Protein AF-A0A553JX66-F1 (afdb_monomer)

Structure (mmCIF, N/CA/C/O backbone):
data_AF-A0A553JX66-F1
#
_entry.id   AF-A0A553JX66-F1
#
loop_
_atom_site.group_PDB
_atom_site.id
_atom_site.type_symbol
_atom_site.label_atom_id
_atom_site.label_alt_id
_atom_site.label_comp_id
_atom_site.label_asym_id
_atom_site.label_entity_id
_atom_site.label_seq_id
_atom_site.pdbx_PDB_ins_code
_atom_site.Cartn_x
_atom_site.Cartn_y
_atom_site.Cartn_z
_atom_site.occupancy
_atom_site.B_iso_or_equiv
_atom_site.auth_seq_id
_atom_site.auth_comp_id
_atom_site.auth_asym_id
_atom_site.auth_atom_id
_atom_site.pdbx_PDB_model_num
ATOM 1 N N . MET A 1 1 ? 10.075 -3.486 18.878 1.00 51.31 1 MET A N 1
ATOM 2 C CA . MET A 1 1 ? 9.699 -2.122 18.438 1.00 51.31 1 MET A CA 1
ATOM 3 C C . MET A 1 1 ? 8.233 -1.883 18.805 1.00 51.31 1 MET A C 1
ATOM 5 O O . MET A 1 1 ? 7.382 -2.636 18.352 1.00 51.31 1 MET A O 1
ATOM 9 N N . ASN A 1 2 ? 7.940 -0.922 19.685 1.00 70.88 2 ASN A N 1
ATOM 10 C CA . ASN A 1 2 ? 6.588 -0.439 20.041 1.00 70.88 2 ASN A CA 1
ATOM 11 C C . ASN A 1 2 ? 5.517 -1.493 20.426 1.00 70.88 2 ASN A C 1
ATOM 13 O O . ASN A 1 2 ? 4.332 -1.232 20.244 1.00 70.88 2 ASN A O 1
ATOM 17 N N . GLY A 1 3 ? 5.898 -2.681 20.914 1.00 83.06 3 GLY A N 1
ATOM 18 C CA . GLY A 1 3 ? 4.946 -3.721 21.347 1.00 83.06 3 GLY A CA 1
ATOM 19 C C . GLY A 1 3 ? 4.071 -4.331 20.241 1.00 83.06 3 GLY A C 1
ATOM 20 O O . GLY A 1 3 ? 3.066 -4.965 20.544 1.00 83.06 3 GLY A O 1
ATOM 21 N N . ARG A 1 4 ? 4.417 -4.138 18.963 1.00 90.44 4 ARG A N 1
ATOM 22 C CA . ARG A 1 4 ? 3.679 -4.702 17.821 1.00 90.44 4 ARG A CA 1
ATOM 23 C C . ARG A 1 4 ? 4.385 -5.945 17.296 1.00 90.44 4 ARG A C 1
ATOM 25 O O . ARG A 1 4 ? 5.602 -5.914 17.109 1.00 90.44 4 ARG A O 1
ATOM 32 N N . PHE A 1 5 ? 3.620 -7.000 17.025 1.00 95.06 5 PHE A N 1
ATOM 33 C CA . PHE A 1 5 ? 4.141 -8.193 16.364 1.00 95.06 5 PHE A CA 1
ATOM 34 C C . PHE A 1 5 ? 4.081 -8.024 14.850 1.00 95.06 5 PHE A C 1
ATOM 36 O O . PHE A 1 5 ? 3.091 -7.534 14.301 1.00 95.06 5 PHE A O 1
ATOM 43 N N . TRP A 1 6 ? 5.157 -8.443 14.196 1.00 96.19 6 TRP A N 1
ATOM 44 C CA . TRP A 1 6 ? 5.359 -8.352 12.758 1.00 96.19 6 TRP A CA 1
ATOM 45 C C . TRP A 1 6 ? 5.826 -9.704 12.243 1.00 96.19 6 TRP A C 1
ATOM 47 O O . TRP A 1 6 ? 6.625 -10.370 12.901 1.00 96.19 6 TRP A O 1
ATOM 57 N N . TYR A 1 7 ? 5.343 -10.090 11.071 1.00 96.25 7 TYR A N 1
ATOM 58 C CA . TYR A 1 7 ? 5.730 -11.327 10.412 1.00 96.25 7 TYR A CA 1
ATOM 59 C C . TYR A 1 7 ? 5.932 -11.060 8.926 1.00 96.25 7 TYR A C 1
ATOM 61 O O . TYR A 1 7 ? 5.000 -10.638 8.247 1.00 96.25 7 TYR A O 1
ATOM 69 N N . THR A 1 8 ? 7.143 -11.290 8.423 1.00 97.25 8 THR A N 1
ATOM 70 C CA . THR A 1 8 ? 7.474 -11.118 7.005 1.00 97.25 8 THR A CA 1
ATOM 71 C C . THR A 1 8 ? 7.917 -12.451 6.429 1.00 97.25 8 THR A C 1
ATOM 73 O O . THR A 1 8 ? 8.810 -13.088 6.982 1.00 97.25 8 THR A O 1
ATOM 76 N N . ALA A 1 9 ? 7.321 -12.838 5.306 1.00 97.25 9 ALA A N 1
ATOM 77 C CA . ALA A 1 9 ? 7.722 -14.003 4.528 1.00 97.25 9 ALA A CA 1
ATOM 78 C C . ALA A 1 9 ? 7.951 -13.590 3.073 1.00 97.25 9 ALA A C 1
ATOM 80 O O . ALA A 1 9 ? 7.240 -12.723 2.559 1.00 97.25 9 ALA A O 1
ATOM 81 N N . CYS A 1 10 ? 8.946 -14.200 2.433 1.00 97.50 10 CYS A N 1
ATOM 82 C CA . CYS A 1 10 ? 9.309 -13.940 1.047 1.00 97.50 10 CYS A CA 1
ATOM 83 C C . CYS A 1 10 ? 9.261 -15.232 0.234 1.00 97.50 10 CYS A C 1
ATOM 85 O O . CYS A 1 10 ? 9.654 -16.288 0.724 1.00 97.50 10 CYS A O 1
ATOM 87 N N . GLU A 1 11 ? 8.823 -15.129 -1.012 1.00 96.50 11 GLU A N 1
ATOM 88 C CA . GLU A 1 11 ? 8.694 -16.242 -1.948 1.00 96.50 11 GLU A CA 1
ATOM 89 C C . GLU A 1 11 ? 9.170 -15.819 -3.348 1.00 96.50 11 GLU A C 1
ATOM 91 O O . GLU A 1 11 ? 9.013 -14.647 -3.720 1.00 96.50 11 GLU A O 1
ATOM 96 N N . PRO A 1 12 ? 9.757 -16.731 -4.144 1.00 95.38 12 PRO A N 1
ATOM 97 C CA . PRO A 1 12 ? 10.002 -16.468 -5.557 1.00 95.38 12 PRO A CA 1
ATOM 98 C C . PRO A 1 12 ? 8.702 -16.072 -6.268 1.00 95.38 12 PRO A C 1
ATOM 100 O O . PRO A 1 12 ? 7.659 -16.695 -6.072 1.00 95.38 12 PRO A O 1
ATOM 103 N N . TYR A 1 13 ? 8.752 -15.034 -7.099 1.00 90.25 13 TYR A N 1
ATOM 104 C CA . TYR A 1 13 ? 7.594 -14.527 -7.827 1.00 90.25 13 TYR A CA 1
ATOM 105 C C . TYR A 1 13 ? 8.000 -14.008 -9.207 1.00 90.25 13 TYR A C 1
ATOM 107 O O . TYR A 1 13 ? 8.492 -12.887 -9.352 1.00 90.25 13 TYR A O 1
ATOM 115 N N . SER A 1 14 ? 7.735 -14.806 -10.245 1.00 87.75 14 SER A N 1
ATOM 116 C CA . SER A 1 14 ? 8.107 -14.473 -11.626 1.00 87.75 14 SER A CA 1
ATOM 117 C C . SER A 1 14 ? 9.610 -14.143 -11.726 1.00 87.75 14 SER A C 1
ATOM 119 O O . SER A 1 14 ? 10.438 -14.955 -11.325 1.00 87.75 14 SER A O 1
ATOM 121 N N . GLN A 1 15 ? 9.970 -12.961 -12.229 1.00 87.75 15 GLN A N 1
ATOM 122 C CA . GLN A 1 15 ? 11.349 -12.475 -12.374 1.00 87.75 15 GLN A CA 1
ATOM 123 C C . GLN A 1 15 ? 11.884 -11.748 -11.116 1.00 87.75 15 GLN A C 1
ATOM 125 O O . GLN A 1 15 ? 12.877 -11.028 -11.194 1.00 87.75 15 GLN A O 1
ATOM 130 N N . THR A 1 16 ? 11.223 -11.868 -9.960 1.00 90.38 16 THR A N 1
ATOM 131 C CA . THR A 1 16 ? 11.619 -11.220 -8.696 1.00 90.38 16 THR A CA 1
ATOM 132 C C . THR A 1 16 ? 11.292 -12.107 -7.483 1.00 90.38 16 THR A C 1
ATOM 134 O O . THR A 1 16 ? 10.831 -13.238 -7.618 1.00 90.38 16 THR A O 1
ATOM 137 N N . THR A 1 17 ? 11.515 -11.588 -6.279 1.00 94.38 17 THR A N 1
ATOM 138 C CA . THR A 1 17 ? 11.061 -12.162 -5.011 1.00 94.38 17 THR A CA 1
ATOM 139 C C . THR A 1 17 ? 9.994 -11.251 -4.425 1.00 94.38 17 THR A C 1
ATOM 141 O O . THR A 1 17 ? 10.196 -10.040 -4.310 1.00 94.38 17 THR A O 1
ATOM 144 N N . ARG A 1 18 ? 8.861 -11.822 -4.021 1.00 94.69 18 ARG A N 1
ATOM 145 C CA . ARG A 1 18 ? 7.760 -11.105 -3.378 1.00 94.69 18 ARG A CA 1
ATOM 146 C C . ARG A 1 18 ? 7.788 -11.362 -1.881 1.00 94.69 18 ARG A C 1
ATOM 148 O O . ARG A 1 18 ? 7.766 -12.507 -1.453 1.00 94.69 18 ARG A O 1
ATOM 155 N N . CYS A 1 19 ? 7.789 -10.301 -1.088 1.00 96.69 19 CYS A N 1
ATOM 156 C CA . CYS A 1 19 ? 7.702 -10.359 0.362 1.00 96.69 19 CYS A CA 1
ATOM 157 C C . CYS A 1 19 ? 6.3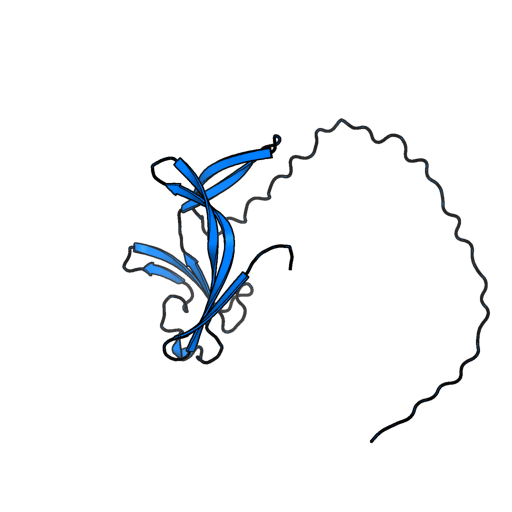70 -9.776 0.834 1.00 96.69 19 CYS A C 1
ATOM 159 O O . CYS A 1 19 ? 6.006 -8.663 0.451 1.00 96.69 19 CYS A O 1
ATOM 161 N N . THR A 1 20 ? 5.669 -10.498 1.703 1.00 97.12 20 THR A N 1
ATOM 162 C CA . THR A 1 20 ? 4.474 -10.003 2.393 1.00 97.12 20 THR A CA 1
ATOM 163 C C . THR A 1 20 ? 4.792 -9.809 3.863 1.00 97.12 20 THR A C 1
ATOM 165 O O . THR A 1 20 ? 5.293 -10.719 4.522 1.00 97.12 20 THR A O 1
ATOM 168 N N . THR A 1 21 ? 4.465 -8.631 4.384 1.00 97.44 21 THR A N 1
ATOM 169 C CA . THR A 1 21 ? 4.536 -8.320 5.809 1.00 97.44 21 THR A CA 1
ATOM 170 C C . THR A 1 21 ? 3.131 -8.256 6.385 1.00 97.44 21 THR A C 1
ATOM 172 O O . THR A 1 21 ? 2.278 -7.491 5.925 1.00 97.44 21 THR A O 1
ATOM 175 N N . GLN A 1 22 ? 2.918 -9.029 7.438 1.00 97.56 22 GLN A N 1
ATOM 176 C CA . GLN A 1 22 ? 1.738 -9.008 8.277 1.00 97.56 22 GLN A CA 1
ATOM 177 C C . GLN A 1 22 ? 2.057 -8.322 9.605 1.00 97.56 22 GLN A C 1
ATOM 179 O O . GLN A 1 22 ? 3.180 -8.380 10.113 1.00 97.56 22 GLN A O 1
ATOM 184 N N . ILE A 1 23 ? 1.046 -7.681 10.171 1.00 97.12 23 ILE A N 1
ATOM 185 C CA . ILE A 1 23 ? 1.078 -7.071 11.495 1.00 97.12 23 ILE A CA 1
ATOM 186 C C . ILE A 1 23 ? -0.004 -7.714 12.357 1.00 97.12 23 ILE A C 1
ATOM 188 O O . ILE A 1 23 ? -1.116 -7.947 11.885 1.00 97.12 23 ILE A O 1
ATOM 192 N N . TRP A 1 24 ? 0.298 -8.001 13.618 1.00 96.31 24 TRP A N 1
ATOM 193 C CA . TRP A 1 24 ? -0.731 -8.394 14.573 1.00 96.31 24 TRP A CA 1
ATOM 194 C C . TRP A 1 24 ? -1.502 -7.154 15.021 1.00 96.31 24 TRP A C 1
ATOM 196 O O . TRP A 1 24 ? -0.941 -6.271 15.678 1.00 96.31 24 TRP A O 1
ATOM 206 N N . ALA A 1 25 ? -2.772 -7.061 14.639 1.00 95.06 25 ALA A N 1
ATOM 207 C CA . ALA A 1 25 ? -3.596 -5.884 14.881 1.00 95.06 25 ALA A CA 1
ATOM 208 C C . ALA A 1 25 ? -5.081 -6.237 15.026 1.00 95.06 25 ALA A C 1
ATOM 210 O O . ALA A 1 25 ? -5.541 -7.275 14.552 1.00 95.06 25 ALA A O 1
ATOM 211 N N . THR A 1 26 ? -5.834 -5.330 15.651 1.00 94.44 26 THR A N 1
ATOM 212 C CA . THR A 1 26 ? -7.299 -5.339 15.617 1.00 94.44 26 THR A CA 1
ATOM 213 C C . THR A 1 26 ? -7.782 -4.511 14.430 1.00 94.44 26 THR A C 1
ATOM 215 O O . THR A 1 26 ? -7.433 -3.336 14.313 1.00 94.44 26 THR A O 1
ATOM 218 N N . GLN A 1 27 ? -8.600 -5.105 13.563 1.00 94.75 27 GLN A N 1
ATOM 219 C CA . GLN A 1 27 ? -9.277 -4.420 12.462 1.00 94.75 27 GLN A CA 1
ATOM 220 C C . GLN A 1 27 ? -10.787 -4.499 12.664 1.00 94.75 27 GLN A C 1
ATOM 222 O O . GLN A 1 27 ? -11.305 -5.535 13.078 1.00 94.75 27 GLN A O 1
ATOM 227 N N . VAL A 1 28 ? -11.487 -3.402 12.378 1.00 96.00 28 VAL A N 1
ATOM 228 C CA . VAL A 1 28 ? -12.951 -3.364 12.405 1.00 96.00 28 VAL A CA 1
ATOM 229 C C . VAL A 1 28 ? -13.472 -3.501 10.984 1.00 96.00 28 VAL A C 1
ATOM 231 O O . VAL A 1 28 ? -13.079 -2.744 10.097 1.00 96.00 28 VAL A O 1
ATOM 234 N N . GLU A 1 29 ? -14.364 -4.460 10.787 1.00 93.44 29 GLU A N 1
ATOM 235 C CA . GLU A 1 29 ? -14.990 -4.784 9.508 1.00 93.44 29 GLU A CA 1
ATOM 236 C C . GLU A 1 29 ? -16.510 -4.622 9.628 1.00 93.44 29 GLU A C 1
ATOM 238 O O . GLU A 1 29 ? -17.073 -4.765 10.714 1.00 93.44 29 GLU A O 1
ATOM 243 N N . PHE A 1 30 ? -17.186 -4.294 8.525 1.00 93.94 30 PHE A N 1
ATOM 244 C CA . PHE A 1 30 ? -18.647 -4.221 8.488 1.00 93.94 30 PHE A CA 1
ATOM 245 C C . PHE A 1 30 ? -19.204 -5.507 7.873 1.00 93.94 30 PHE A C 1
ATOM 247 O O . PHE A 1 30 ? -19.147 -5.692 6.659 1.00 93.94 30 PHE A O 1
ATOM 254 N N . VAL A 1 31 ? -19.716 -6.405 8.714 1.00 93.00 31 VAL A N 1
ATOM 255 C CA . VAL A 1 31 ? -20.172 -7.748 8.329 1.00 93.00 31 VAL A CA 1
ATOM 256 C C . VAL A 1 31 ? -21.588 -7.962 8.852 1.00 93.00 31 VAL A C 1
ATOM 258 O O . VAL A 1 31 ? -21.872 -7.720 10.024 1.00 93.00 31 VAL A O 1
ATOM 261 N N . GLY A 1 32 ? -22.505 -8.396 7.980 1.00 92.06 32 GLY A N 1
ATOM 262 C CA . GLY A 1 32 ? -23.886 -8.707 8.371 1.00 92.06 32 GLY A CA 1
ATOM 263 C C . GLY A 1 32 ? -24.638 -7.531 9.008 1.00 92.06 32 GLY A C 1
ATOM 264 O O . GLY A 1 32 ? -25.395 -7.732 9.955 1.00 92.06 32 GLY A O 1
ATOM 265 N N . GLY A 1 33 ? -24.385 -6.302 8.542 1.00 94.25 33 GLY A N 1
ATOM 266 C CA . GLY A 1 33 ? -25.024 -5.086 9.059 1.00 94.25 33 GLY A CA 1
ATOM 267 C C . GLY A 1 33 ? -24.427 -4.539 10.361 1.00 94.25 33 GLY A C 1
ATOM 268 O O . GLY A 1 33 ? -25.002 -3.627 10.952 1.00 94.25 33 GLY A O 1
ATOM 269 N N . ARG A 1 34 ? -23.296 -5.080 10.832 1.00 95.38 34 ARG A N 1
ATOM 270 C CA . ARG A 1 34 ? -22.677 -4.725 12.120 1.00 95.38 34 ARG A CA 1
ATOM 271 C C . ARG A 1 34 ? -21.191 -4.440 11.958 1.00 95.38 34 ARG A C 1
ATOM 273 O O . ARG A 1 34 ? -20.539 -5.025 11.100 1.00 95.38 34 ARG A O 1
ATOM 280 N N . PHE A 1 35 ? -20.648 -3.593 12.828 1.00 96.38 35 PHE A N 1
ATOM 281 C CA . PHE A 1 35 ? -19.203 -3.416 12.956 1.00 96.38 35 PHE A CA 1
ATOM 282 C C . PHE A 1 35 ? -18.638 -4.469 13.907 1.00 96.38 35 PHE A C 1
ATOM 284 O O . PHE A 1 35 ? -19.074 -4.563 15.053 1.00 96.38 35 PHE A O 1
ATOM 291 N N . VAL A 1 36 ? -17.677 -5.256 13.433 1.00 96.06 36 VAL A N 1
ATOM 292 C CA . VAL A 1 36 ? -17.060 -6.354 14.180 1.00 96.06 36 VAL A CA 1
ATOM 293 C C . VAL A 1 36 ? -15.554 -6.139 14.219 1.00 96.06 36 VAL A C 1
ATOM 295 O O . VAL A 1 36 ? -14.910 -6.017 13.178 1.00 96.06 36 VAL A O 1
ATOM 298 N N . GLY A 1 37 ? -14.992 -6.075 15.425 1.00 95.62 37 GLY A N 1
ATOM 299 C CA . GLY A 1 37 ? -13.547 -6.060 15.631 1.00 95.62 37 GLY A CA 1
ATOM 300 C C . GLY A 1 37 ? -12.982 -7.478 15.604 1.00 95.62 37 GLY A C 1
ATOM 301 O O . GLY A 1 37 ? -13.479 -8.349 16.311 1.00 95.62 37 GLY A O 1
ATOM 302 N N . SER A 1 38 ? -11.930 -7.707 14.823 1.00 95.44 38 SER A N 1
ATOM 303 C CA . SER A 1 38 ? -11.175 -8.962 14.816 1.00 95.44 38 SER A CA 1
ATOM 304 C C . SER A 1 38 ? -9.691 -8.692 15.047 1.00 95.44 38 SER A C 1
ATOM 306 O O . SER A 1 38 ? -9.110 -7.809 14.416 1.00 95.44 38 SER A O 1
ATOM 308 N N . THR A 1 39 ? -9.077 -9.450 15.957 1.00 96.62 39 THR A N 1
ATOM 309 C CA . THR A 1 39 ? -7.640 -9.368 16.251 1.00 96.62 39 THR A CA 1
ATOM 310 C C . THR A 1 39 ? -6.924 -10.561 15.642 1.00 96.62 39 THR A C 1
ATOM 312 O O . THR A 1 39 ? -7.333 -11.699 15.850 1.00 96.62 39 THR A O 1
ATOM 315 N N . GLY A 1 40 ? -5.845 -10.303 14.911 1.00 96.44 40 GLY A N 1
ATOM 316 C CA . GLY A 1 40 ? -5.010 -11.348 14.331 1.00 96.44 40 GLY A CA 1
ATOM 317 C C . GLY A 1 40 ? -3.947 -10.777 13.404 1.00 96.44 40 GLY A C 1
ATOM 318 O O . GLY A 1 40 ? -3.720 -9.565 13.372 1.00 96.44 40 GLY A O 1
ATOM 319 N N . TRP A 1 41 ? -3.306 -11.650 12.628 1.00 97.25 41 TRP A N 1
ATOM 320 C CA . TRP A 1 41 ? -2.406 -11.227 11.560 1.00 97.25 41 TRP A CA 1
ATOM 321 C C . TRP A 1 41 ? -3.200 -10.571 10.429 1.00 97.25 41 TRP A C 1
ATOM 323 O O . TRP A 1 41 ? -4.099 -11.174 9.846 1.00 97.25 41 TRP A O 1
ATOM 333 N N . LYS A 1 42 ? -2.877 -9.311 10.139 1.00 96.81 42 LYS A N 1
ATOM 334 C CA . LYS A 1 42 ? -3.472 -8.518 9.065 1.00 96.81 42 LYS A CA 1
ATOM 335 C C . LYS A 1 42 ? -2.388 -8.105 8.081 1.00 96.81 42 LYS A C 1
ATOM 337 O O . LYS A 1 42 ? -1.253 -7.825 8.472 1.00 96.81 42 LYS A O 1
ATOM 342 N N . PHE A 1 43 ? -2.742 -8.056 6.801 1.00 95.56 43 PHE A N 1
ATOM 343 C CA . PHE A 1 43 ? -1.849 -7.558 5.763 1.00 95.56 43 PHE A CA 1
ATOM 344 C C . PHE A 1 43 ? -1.437 -6.116 6.070 1.00 95.56 43 PHE A C 1
ATOM 346 O O . PHE A 1 43 ? -2.290 -5.261 6.302 1.00 95.56 43 PHE A O 1
ATOM 353 N N . ASN A 1 44 ? -0.133 -5.847 6.055 1.00 94.38 44 ASN A N 1
ATOM 354 C CA . ASN A 1 44 ? 0.392 -4.494 6.187 1.00 94.38 44 ASN A CA 1
ATOM 355 C C . ASN A 1 44 ? 1.011 -4.005 4.880 1.00 94.38 44 ASN A C 1
ATOM 357 O O . ASN A 1 44 ? 0.740 -2.886 4.457 1.00 94.38 44 ASN A O 1
ATOM 361 N N . ASN A 1 45 ? 1.876 -4.813 4.266 1.00 93.19 45 ASN A N 1
ATOM 362 C CA . ASN A 1 45 ? 2.605 -4.389 3.080 1.00 93.19 45 ASN A CA 1
ATOM 363 C C . ASN A 1 45 ? 3.025 -5.570 2.195 1.00 93.19 45 ASN A C 1
ATOM 365 O O . ASN A 1 45 ? 3.276 -6.667 2.694 1.00 93.19 45 ASN A O 1
ATOM 369 N N . LEU A 1 46 ? 3.156 -5.303 0.895 1.00 92.44 46 LEU A N 1
ATOM 370 C CA . LEU A 1 46 ? 3.714 -6.196 -0.117 1.00 92.44 46 LEU A CA 1
ATOM 371 C C . LEU A 1 46 ? 4.872 -5.466 -0.795 1.00 92.44 46 LEU A C 1
ATOM 373 O O . LEU A 1 46 ? 4.687 -4.369 -1.318 1.00 92.44 46 LEU A O 1
ATOM 377 N N . THR A 1 47 ? 6.052 -6.077 -0.802 1.00 91.06 47 THR A N 1
ATOM 378 C CA . THR A 1 47 ? 7.258 -5.520 -1.425 1.00 91.06 47 THR A CA 1
ATOM 379 C C . THR A 1 47 ? 7.846 -6.526 -2.401 1.00 91.06 47 THR A C 1
ATOM 381 O O . THR A 1 47 ? 7.981 -7.701 -2.073 1.00 91.06 47 THR A O 1
ATOM 384 N N . TYR A 1 48 ? 8.250 -6.057 -3.577 1.00 88.56 48 TYR A N 1
ATOM 385 C CA . TYR A 1 48 ? 9.092 -6.823 -4.492 1.00 88.56 48 TYR A CA 1
ATOM 386 C C . TYR A 1 48 ? 10.557 -6.470 -4.234 1.00 88.56 48 TYR A C 1
ATOM 388 O O . TYR A 1 48 ? 10.890 -5.289 -4.115 1.00 88.56 48 TYR A O 1
ATOM 396 N N . LEU A 1 49 ? 11.426 -7.473 -4.114 1.00 88.38 49 LEU A N 1
ATOM 397 C CA . LEU A 1 49 ? 12.857 -7.226 -3.963 1.00 88.38 49 LEU A CA 1
ATOM 398 C C . LEU A 1 49 ? 13.461 -6.681 -5.268 1.00 88.38 49 LEU A C 1
ATOM 400 O O . LEU A 1 49 ? 12.945 -6.957 -6.359 1.00 88.38 49 LEU A O 1
ATOM 404 N N . PRO A 1 50 ? 14.565 -5.917 -5.179 1.00 83.62 50 PRO A N 1
ATOM 405 C CA . PRO A 1 50 ? 15.294 -5.468 -6.357 1.00 83.62 50 PRO A CA 1
ATOM 406 C C . PRO A 1 50 ? 15.668 -6.650 -7.260 1.00 83.62 50 PRO A C 1
ATOM 408 O O . PRO A 1 50 ? 16.092 -7.697 -6.780 1.00 83.62 50 PRO A O 1
ATOM 411 N N . GLY A 1 51 ? 15.494 -6.479 -8.569 1.00 83.00 51 GLY A N 1
ATOM 412 C CA . GLY A 1 51 ? 15.736 -7.540 -9.554 1.00 83.00 51 GLY A CA 1
ATOM 413 C C . GLY A 1 51 ? 15.077 -7.291 -10.910 1.00 83.00 51 GLY A C 1
ATOM 414 O O . GLY A 1 51 ? 15.465 -7.899 -11.900 1.00 83.00 51 GLY A O 1
ATOM 415 N N . MET A 1 52 ? 14.126 -6.354 -10.976 1.00 86.31 52 MET A N 1
ATOM 416 C CA . MET A 1 52 ? 13.483 -5.932 -12.221 1.00 86.31 52 MET A CA 1
ATOM 417 C C . MET A 1 52 ? 13.783 -4.464 -12.535 1.00 86.31 52 MET A C 1
ATOM 419 O O . MET A 1 52 ? 13.742 -3.597 -11.662 1.00 86.31 52 MET A O 1
ATOM 423 N N . THR A 1 53 ? 14.036 -4.185 -13.807 1.00 89.44 53 THR A N 1
ATOM 424 C CA . THR A 1 53 ? 14.192 -2.847 -14.383 1.00 89.44 53 THR A CA 1
ATOM 425 C C . THR A 1 53 ? 12.836 -2.191 -14.633 1.00 89.44 53 THR A C 1
ATOM 427 O O . THR A 1 53 ? 11.829 -2.874 -14.811 1.00 89.44 53 THR A O 1
ATOM 430 N N . ARG A 1 54 ? 12.809 -0.853 -14.726 1.00 88.25 54 ARG A N 1
ATOM 431 C CA . ARG A 1 54 ? 11.601 -0.075 -15.062 1.00 88.25 54 ARG A CA 1
ATOM 432 C C . ARG A 1 54 ? 10.887 -0.622 -16.296 1.00 88.25 54 ARG A C 1
ATOM 434 O O . ARG A 1 54 ? 9.674 -0.780 -16.258 1.00 88.25 54 ARG A O 1
ATOM 441 N N . ALA A 1 55 ? 11.640 -0.949 -17.346 1.00 90.31 55 ALA A N 1
ATOM 442 C CA . ALA A 1 55 ? 11.104 -1.470 -18.601 1.00 90.31 55 ALA A CA 1
ATOM 443 C C . ALA A 1 55 ? 10.364 -2.810 -18.435 1.00 90.31 55 ALA A C 1
ATOM 445 O O . ALA A 1 55 ? 9.398 -3.060 -19.149 1.00 90.31 55 ALA A O 1
ATOM 446 N N . GLN A 1 56 ? 10.774 -3.647 -17.474 1.00 88.75 56 GLN A N 1
ATOM 447 C CA . GLN A 1 56 ? 10.141 -4.945 -17.220 1.00 88.75 56 GLN A CA 1
ATOM 448 C C . GLN A 1 56 ? 8.769 -4.825 -16.542 1.00 88.75 56 GLN A C 1
ATOM 450 O O . GLN A 1 56 ? 7.935 -5.706 -16.728 1.00 88.75 56 GLN A O 1
ATOM 455 N N . TRP A 1 57 ? 8.507 -3.763 -15.771 1.00 87.88 57 TRP A N 1
ATOM 456 C CA . TRP A 1 57 ? 7.247 -3.614 -15.024 1.00 87.88 57 TRP A CA 1
ATOM 457 C C . TRP A 1 57 ? 6.399 -2.404 -15.432 1.00 87.88 57 TRP A C 1
ATOM 459 O O . TRP A 1 57 ? 5.227 -2.333 -15.061 1.00 87.88 57 TRP A O 1
ATOM 469 N N . SER A 1 58 ? 6.933 -1.464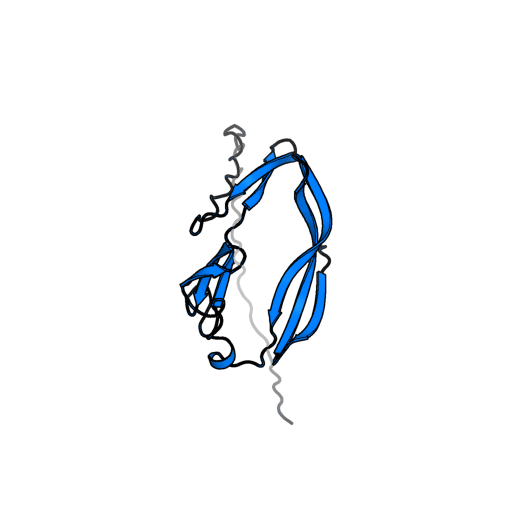 -16.217 1.00 90.31 58 SER A N 1
ATOM 470 C CA . SER A 1 58 ? 6.217 -0.251 -16.630 1.00 90.31 58 SER A CA 1
ATOM 471 C C . SER A 1 58 ? 5.029 -0.509 -17.547 1.00 90.31 58 SER A C 1
ATOM 473 O O . SER A 1 58 ? 4.187 0.368 -17.670 1.00 90.31 58 SER A O 1
ATOM 475 N N . GLN A 1 59 ? 4.924 -1.683 -18.169 1.00 90.38 59 GLN A N 1
ATOM 476 C CA . GLN A 1 59 ? 3.766 -2.042 -18.998 1.00 90.38 59 GLN A CA 1
ATOM 477 C C . GLN A 1 59 ? 2.531 -2.431 -18.170 1.00 90.38 59 GLN A C 1
ATOM 479 O O . GLN A 1 59 ? 1.431 -2.521 -18.704 1.00 90.38 59 GLN A O 1
ATOM 484 N N . ASN A 1 60 ? 2.683 -2.632 -16.857 1.00 90.44 60 ASN A N 1
ATOM 485 C CA . ASN A 1 60 ? 1.560 -2.846 -15.952 1.00 90.44 60 ASN A CA 1
ATOM 486 C C . ASN A 1 60 ? 0.902 -1.493 -15.595 1.00 90.44 60 ASN A C 1
ATOM 488 O O . ASN A 1 60 ? 1.636 -0.554 -15.275 1.00 90.44 60 ASN A O 1
ATOM 492 N N . PRO A 1 61 ? -0.441 -1.381 -15.545 1.00 94.50 61 PRO A N 1
ATOM 493 C CA . PRO A 1 61 ? -1.127 -0.168 -15.084 1.00 94.50 61 PRO A CA 1
ATOM 494 C C . PRO A 1 61 ? -0.677 0.343 -13.703 1.00 94.50 61 PRO A C 1
ATOM 496 O O . PRO A 1 61 ? -0.662 1.545 -13.461 1.00 94.50 61 PRO A O 1
ATOM 499 N N . LEU A 1 62 ? -0.230 -0.542 -12.804 1.00 92.62 62 LEU A N 1
ATOM 500 C CA . LEU A 1 62 ? 0.352 -0.187 -11.500 1.00 92.62 62 LEU A CA 1
ATOM 501 C C . LEU A 1 62 ? 1.710 0.525 -11.603 1.00 92.62 62 LEU A C 1
ATOM 503 O O . LEU A 1 62 ? 2.189 1.085 -10.615 1.00 92.62 62 LEU A O 1
ATOM 507 N N . GLY A 1 63 ? 2.338 0.470 -12.776 1.00 93.19 63 GLY A N 1
ATOM 508 C CA . GLY A 1 63 ? 3.596 1.117 -13.109 1.00 93.19 63 GLY A CA 1
ATOM 509 C C . GLY A 1 63 ? 3.451 2.329 -14.031 1.00 93.19 63 GLY A C 1
ATOM 510 O O . GLY A 1 63 ? 4.469 2.844 -14.490 1.00 93.19 63 GLY A O 1
ATOM 511 N N . GLN A 1 64 ? 2.239 2.799 -14.323 1.00 94.38 64 GLN A N 1
ATOM 512 C CA . GLN A 1 64 ? 2.014 3.955 -15.194 1.00 94.38 64 GLN A CA 1
ATOM 513 C C . GLN A 1 64 ? 1.194 5.009 -14.465 1.00 94.38 64 GLN A C 1
ATOM 515 O O . GLN A 1 64 ? 0.176 4.693 -13.860 1.00 94.38 64 GLN A O 1
ATOM 520 N N . THR A 1 65 ? 1.615 6.272 -14.528 1.00 96.06 65 THR A N 1
ATOM 521 C CA . THR A 1 65 ? 0.809 7.367 -13.977 1.00 96.06 65 THR A CA 1
ATOM 522 C C . THR A 1 65 ? -0.540 7.413 -14.689 1.00 96.06 65 THR A C 1
ATOM 524 O O . THR A 1 65 ? -0.590 7.515 -15.912 1.00 96.06 65 THR A O 1
ATOM 527 N N . GLY A 1 66 ? -1.637 7.371 -13.935 1.00 95.06 66 GLY A N 1
ATOM 528 C CA . GLY A 1 66 ? -2.971 7.365 -14.522 1.00 95.06 66 GLY A CA 1
ATOM 529 C C . GLY A 1 66 ? -4.071 6.955 -13.555 1.00 95.06 66 GLY A C 1
ATOM 530 O O . GLY A 1 66 ? -3.849 6.711 -12.371 1.00 95.06 66 GLY A O 1
ATOM 531 N N . THR A 1 67 ? -5.292 6.904 -14.071 1.00 95.94 67 THR A N 1
ATOM 532 C CA . THR A 1 67 ? -6.468 6.346 -13.395 1.00 95.94 67 THR A CA 1
ATOM 533 C C . THR A 1 67 ? -7.070 5.302 -14.319 1.00 95.94 67 THR A C 1
ATOM 535 O O . THR A 1 67 ? -7.164 5.541 -15.520 1.00 95.94 67 THR A O 1
ATOM 538 N N . TRP A 1 68 ? -7.450 4.151 -13.777 1.00 94.44 68 TRP A N 1
ATOM 5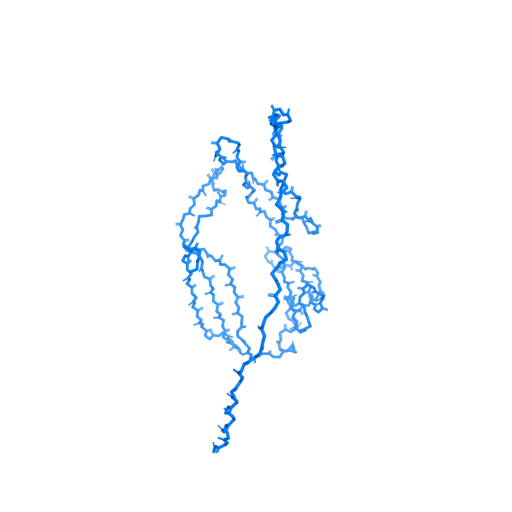39 C CA . TRP A 1 68 ? -7.941 3.023 -14.567 1.00 94.44 68 TRP A CA 1
ATOM 540 C C . TRP A 1 68 ? -8.963 2.196 -13.779 1.00 94.44 68 TRP A C 1
ATOM 542 O O . TRP A 1 68 ? -9.090 2.338 -12.558 1.00 94.44 68 TRP A O 1
ATOM 552 N N . LEU A 1 69 ? -9.730 1.375 -14.493 1.00 95.31 69 LEU A N 1
ATOM 553 C CA . LEU A 1 69 ? -10.636 0.380 -13.923 1.00 95.31 69 LEU A CA 1
ATOM 554 C C . LEU A 1 69 ? -10.025 -1.000 -14.142 1.00 95.31 69 LEU A C 1
ATOM 556 O O . LEU A 1 69 ? -9.606 -1.295 -15.258 1.00 95.31 69 LEU A O 1
ATOM 560 N N . SER A 1 70 ? -9.956 -1.814 -13.092 1.00 92.81 70 SER A N 1
ATOM 561 C CA . SER A 1 70 ? -9.613 -3.225 -13.251 1.00 92.81 70 SER A CA 1
ATOM 562 C C . SER A 1 70 ? -10.771 -4.008 -13.854 1.00 92.81 70 SER A C 1
ATOM 564 O O . SER A 1 70 ? -11.913 -3.543 -13.838 1.00 92.81 70 SER A O 1
ATOM 566 N N . ASP A 1 71 ? -10.476 -5.203 -14.360 1.00 94.06 71 ASP A N 1
ATOM 567 C CA . ASP A 1 71 ? -11.474 -6.089 -14.965 1.00 94.06 71 ASP A CA 1
ATOM 568 C C . ASP A 1 71 ? -12.577 -6.465 -13.962 1.00 94.06 71 ASP A C 1
ATOM 570 O O . ASP A 1 71 ? -13.744 -6.587 -14.326 1.00 94.06 71 ASP A O 1
ATOM 574 N N . GLU A 1 72 ? -12.249 -6.543 -12.667 1.00 93.56 72 GLU A N 1
ATOM 575 C CA . GLU A 1 72 ? -13.222 -6.705 -11.581 1.00 93.56 72 GLU A CA 1
ATOM 576 C C . GLU A 1 72 ? -13.945 -5.400 -11.168 1.00 93.56 72 GLU A C 1
ATOM 578 O O . GLU A 1 72 ? -14.598 -5.337 -10.125 1.00 93.56 72 GLU A O 1
ATOM 583 N N . GLY A 1 73 ? -13.827 -4.337 -11.967 1.00 91.75 73 GLY A N 1
ATOM 584 C CA . GLY A 1 73 ? -14.563 -3.080 -11.827 1.00 91.75 73 GLY A CA 1
ATOM 585 C C . GLY A 1 73 ? -14.041 -2.133 -10.745 1.00 91.75 73 GLY A C 1
ATOM 586 O O . GLY A 1 73 ? -14.712 -1.152 -10.409 1.00 91.75 73 GLY A O 1
ATOM 587 N N . ARG A 1 74 ? -12.859 -2.382 -10.167 1.00 92.44 74 ARG A N 1
ATOM 588 C CA . ARG A 1 74 ? -12.315 -1.500 -9.127 1.00 92.44 74 ARG A CA 1
ATOM 589 C C . ARG A 1 74 ? -11.596 -0.324 -9.761 1.00 92.44 74 ARG A C 1
ATOM 591 O O . ARG A 1 74 ? -10.819 -0.480 -10.696 1.00 92.44 74 ARG A O 1
ATOM 598 N N . ARG A 1 75 ? -11.814 0.871 -9.215 1.00 94.81 75 ARG A N 1
ATOM 599 C CA . ARG A 1 75 ? -11.110 2.076 -9.657 1.00 94.81 75 ARG A CA 1
ATOM 600 C C . ARG A 1 75 ? -9.755 2.180 -8.969 1.00 94.81 75 ARG A C 1
ATOM 602 O O . ARG A 1 75 ? -9.660 2.009 -7.751 1.00 94.81 75 ARG A O 1
ATOM 609 N N . TRP A 1 76 ? -8.744 2.534 -9.748 1.00 94.88 76 TRP A N 1
ATOM 610 C CA . TRP A 1 76 ? -7.357 2.691 -9.332 1.00 94.88 76 TRP A CA 1
ATOM 611 C C . TRP A 1 76 ? -6.804 4.043 -9.764 1.00 94.88 76 TRP A C 1
ATOM 613 O O . TRP A 1 76 ? -7.229 4.605 -10.770 1.00 94.88 76 TRP A O 1
ATOM 623 N N . ARG A 1 77 ? -5.822 4.547 -9.020 1.00 95.06 77 ARG A N 1
ATOM 624 C CA . ARG A 1 77 ? -4.983 5.682 -9.407 1.00 95.06 77 ARG A CA 1
ATOM 625 C C . ARG A 1 77 ? -3.532 5.336 -9.135 1.00 95.06 77 ARG A C 1
ATOM 627 O O . ARG A 1 77 ? -3.221 4.895 -8.038 1.00 95.06 77 ARG A O 1
ATOM 634 N N . THR A 1 78 ? -2.651 5.621 -10.073 1.00 95.62 78 THR A N 1
ATOM 635 C CA . THR A 1 78 ? -1.213 5.426 -9.930 1.00 95.62 78 THR A CA 1
ATOM 636 C C . THR A 1 78 ? -0.507 6.750 -10.176 1.00 95.62 78 THR A C 1
ATOM 638 O O . THR A 1 78 ? -0.866 7.503 -11.081 1.00 95.62 78 THR A O 1
ATOM 641 N N . GLU A 1 79 ? 0.478 7.060 -9.341 1.00 95.81 79 GLU A N 1
ATOM 642 C CA . GLU A 1 79 ? 1.385 8.192 -9.518 1.00 95.81 79 GLU A CA 1
ATOM 643 C C . GLU A 1 79 ? 2.822 7.664 -9.534 1.00 95.81 79 GLU A C 1
ATOM 645 O O . GLU A 1 79 ? 3.177 6.827 -8.706 1.00 95.81 79 GLU A O 1
ATOM 650 N N . CYS A 1 80 ? 3.631 8.114 -10.488 1.00 95.56 80 CYS A N 1
ATOM 651 C CA . CYS A 1 80 ? 5.025 7.709 -10.647 1.00 95.56 80 CYS A CA 1
ATOM 652 C C . CYS A 1 80 ? 5.927 8.933 -10.751 1.00 95.56 80 CYS A C 1
ATOM 654 O O . CYS A 1 80 ? 5.490 9.977 -11.233 1.00 95.56 80 CYS A O 1
ATOM 656 N N . ASP A 1 81 ? 7.185 8.784 -10.340 1.00 94.94 81 ASP A N 1
ATOM 657 C CA . ASP A 1 81 ? 8.246 9.770 -10.589 1.00 94.94 81 ASP A CA 1
ATOM 658 C C . ASP A 1 81 ? 7.930 11.185 -10.052 1.00 94.94 81 ASP A C 1
ATOM 660 O O . ASP A 1 81 ? 8.409 12.198 -10.558 1.00 94.94 81 ASP A O 1
ATOM 664 N N . THR A 1 82 ? 7.118 11.259 -8.992 1.00 94.81 82 THR A N 1
ATOM 665 C CA . THR A 1 82 ? 6.742 12.500 -8.299 1.00 94.81 82 THR A CA 1
ATOM 666 C C . THR A 1 82 ? 7.597 12.731 -7.054 1.00 94.81 82 THR A C 1
ATOM 668 O O . THR A 1 82 ? 8.231 11.811 -6.539 1.00 94.81 82 THR A O 1
ATOM 671 N N . ALA A 1 83 ? 7.532 13.932 -6.471 1.00 94.50 83 ALA A N 1
ATOM 672 C CA . ALA A 1 83 ? 8.151 14.207 -5.170 1.00 94.50 83 ALA A CA 1
ATOM 673 C C . ALA A 1 83 ? 7.640 13.287 -4.036 1.00 94.50 83 ALA A C 1
ATOM 675 O O . ALA A 1 83 ? 8.359 13.050 -3.070 1.00 94.50 83 ALA A O 1
ATOM 676 N N . VAL A 1 84 ? 6.415 12.754 -4.145 1.00 89.69 84 VAL A N 1
ATOM 677 C CA . VAL A 1 84 ? 5.824 11.842 -3.147 1.00 89.69 84 VAL A CA 1
ATOM 678 C C . VAL A 1 84 ? 6.359 10.416 -3.293 1.00 89.69 84 VAL A C 1
ATOM 680 O O . VAL A 1 84 ? 6.465 9.693 -2.302 1.00 89.69 84 VAL A O 1
ATOM 683 N N . THR A 1 85 ? 6.683 9.999 -4.516 1.00 90.88 85 THR A N 1
ATOM 684 C CA . THR A 1 85 ? 7.090 8.621 -4.826 1.00 90.88 85 THR A CA 1
ATOM 685 C C . THR A 1 85 ? 8.594 8.449 -4.978 1.00 90.88 85 THR A C 1
ATOM 687 O O . THR A 1 85 ? 9.088 7.351 -4.747 1.00 90.88 85 THR A O 1
ATOM 690 N N . GLY A 1 86 ? 9.318 9.509 -5.338 1.00 91.56 86 GLY A N 1
ATOM 691 C CA . GLY A 1 86 ? 10.702 9.432 -5.800 1.00 91.56 86 GLY A CA 1
ATOM 692 C C . GLY A 1 86 ? 10.808 9.022 -7.274 1.00 91.56 86 GLY A C 1
ATOM 693 O O . GLY A 1 86 ? 9.821 8.607 -7.887 1.00 91.56 86 GLY A O 1
ATOM 694 N N . ASN A 1 87 ? 12.013 9.164 -7.838 1.00 91.69 87 ASN A N 1
ATOM 695 C CA . ASN A 1 87 ? 12.344 8.750 -9.206 1.00 91.69 87 ASN A CA 1
ATOM 696 C C . ASN A 1 87 ? 12.519 7.223 -9.289 1.00 91.69 87 ASN A C 1
ATOM 698 O O . ASN A 1 87 ? 13.082 6.613 -8.381 1.00 91.69 87 ASN A O 1
ATOM 702 N N . GLY A 1 88 ? 12.041 6.610 -10.371 1.00 89.12 88 GLY A N 1
ATOM 703 C CA . GLY A 1 88 ? 12.096 5.165 -10.586 1.00 89.12 88 GLY A CA 1
ATOM 704 C C . GLY A 1 88 ? 11.055 4.383 -9.781 1.00 89.12 88 GLY A C 1
ATOM 705 O O . GLY A 1 88 ? 11.171 3.164 -9.664 1.00 89.12 88 GLY A O 1
ATOM 706 N N . ALA A 1 89 ? 10.045 5.061 -9.229 1.00 89.75 89 ALA A N 1
ATOM 707 C CA . ALA A 1 89 ? 9.062 4.475 -8.325 1.00 89.75 89 ALA A CA 1
ATOM 708 C C . ALA A 1 89 ? 7.639 4.953 -8.628 1.00 89.75 89 ALA A C 1
ATOM 710 O O . ALA A 1 89 ? 7.417 6.081 -9.070 1.00 89.75 89 ALA A O 1
ATOM 711 N N . CYS A 1 90 ? 6.670 4.086 -8.330 1.00 93.00 90 CYS A N 1
ATOM 712 C CA . CYS A 1 90 ? 5.243 4.364 -8.445 1.00 93.00 90 CYS A CA 1
ATOM 713 C C . CYS A 1 90 ? 4.519 4.024 -7.140 1.00 93.00 90 CYS A C 1
ATOM 715 O O 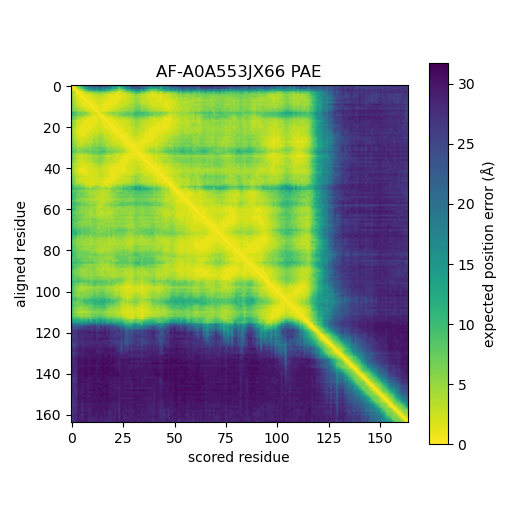. CYS A 1 90 ? 4.894 3.090 -6.429 1.00 93.00 90 CYS A O 1
ATOM 717 N N . ARG A 1 91 ? 3.436 4.746 -6.850 1.00 93.31 91 ARG A N 1
ATOM 718 C CA . ARG A 1 91 ? 2.466 4.409 -5.807 1.00 93.31 91 ARG A CA 1
ATOM 719 C C . ARG A 1 91 ? 1.079 4.298 -6.421 1.00 93.31 91 ARG A C 1
ATOM 721 O O . ARG A 1 91 ? 0.610 5.220 -7.083 1.00 93.31 91 ARG A O 1
ATOM 728 N N . SER A 1 92 ? 0.427 3.171 -6.158 1.00 92.31 92 SER A N 1
ATOM 729 C CA . SER A 1 92 ? -0.924 2.875 -6.632 1.00 92.31 92 SER A CA 1
ATOM 730 C C . SER A 1 92 ? -1.915 2.892 -5.473 1.00 92.31 92 SER A C 1
ATOM 732 O O . SER A 1 92 ? -1.633 2.395 -4.384 1.00 92.31 92 SER A O 1
ATOM 734 N N . TYR A 1 93 ? -3.080 3.471 -5.723 1.00 91.44 93 TYR A N 1
ATOM 735 C CA . TYR A 1 93 ? -4.169 3.677 -4.786 1.00 91.44 93 TYR A CA 1
ATOM 736 C C . TYR A 1 93 ? -5.415 3.006 -5.340 1.00 91.44 93 TYR A C 1
ATOM 738 O O . TYR A 1 93 ? -5.744 3.171 -6.515 1.00 91.44 93 TYR A O 1
ATOM 746 N N . ILE A 1 94 ? -6.125 2.293 -4.477 1.00 91.31 94 ILE A N 1
ATOM 747 C CA . ILE A 1 94 ? -7.422 1.714 -4.789 1.00 91.31 94 ILE A CA 1
ATOM 748 C C . ILE A 1 94 ? -8.516 2.542 -4.137 1.00 91.31 94 ILE A C 1
ATOM 750 O O . ILE A 1 94 ? -8.444 2.871 -2.957 1.00 91.31 94 ILE A O 1
ATOM 754 N N . PHE A 1 95 ? -9.562 2.836 -4.893 1.00 89.69 95 PHE A N 1
ATOM 755 C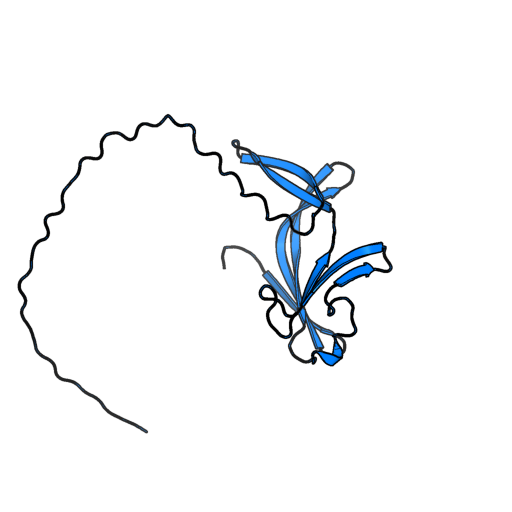 CA . PHE A 1 95 ? -10.763 3.424 -4.338 1.00 89.69 95 PHE A CA 1
ATOM 756 C C . PHE A 1 95 ? -11.578 2.349 -3.631 1.00 89.69 95 PHE A C 1
ATOM 758 O O . PHE A 1 95 ? -11.895 1.306 -4.205 1.00 89.69 95 PHE A O 1
ATOM 765 N N . GLY A 1 96 ? -11.9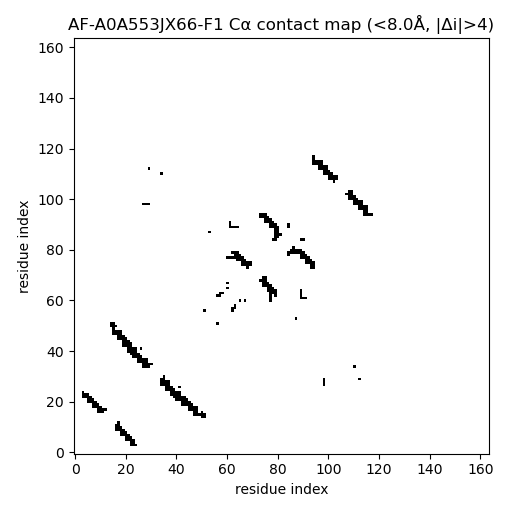39 2.618 -2.383 1.00 89.00 96 GLY A N 1
ATOM 766 C CA . GLY A 1 96 ? -12.689 1.677 -1.571 1.00 89.00 96 GLY A CA 1
ATOM 767 C C . GLY A 1 96 ? -13.561 2.362 -0.537 1.00 89.00 96 GLY A C 1
ATOM 768 O O . GLY A 1 96 ? -13.461 3.566 -0.283 1.00 89.00 96 GLY A O 1
ATOM 769 N N . SER A 1 97 ? -14.421 1.552 0.069 1.00 89.31 97 SER A N 1
ATOM 770 C CA . SER A 1 97 ? -15.074 1.918 1.318 1.00 89.31 97 SER A CA 1
ATOM 771 C C . SER A 1 97 ? -14.175 1.523 2.485 1.00 89.31 97 SER A C 1
ATOM 773 O O . SER A 1 97 ? -13.470 0.518 2.419 1.00 89.31 97 SER A O 1
ATOM 775 N N . LEU A 1 98 ? -14.199 2.309 3.552 1.00 90.88 98 LEU A N 1
ATOM 776 C CA . LEU A 1 98 ? -13.401 2.085 4.751 1.00 90.88 98 LEU A CA 1
ATOM 777 C C . LEU A 1 98 ? -14.255 2.284 6.000 1.00 90.88 98 LEU A C 1
ATOM 779 O O . LEU A 1 98 ? -15.187 3.091 6.003 1.00 90.88 98 LEU A O 1
ATOM 783 N N . VAL A 1 99 ? -13.917 1.577 7.076 1.00 94.00 99 VAL A N 1
ATOM 784 C CA . VAL A 1 99 ? -14.518 1.825 8.388 1.00 94.00 99 VAL A CA 1
ATOM 785 C C . VAL A 1 99 ? -13.804 3.011 9.027 1.00 94.00 99 VAL A C 1
ATOM 787 O O . VAL A 1 99 ? -12.608 2.961 9.311 1.00 94.00 99 VAL A O 1
ATOM 790 N N . GLN A 1 100 ? -14.538 4.100 9.237 1.00 94.31 100 GLN A N 1
ATOM 791 C CA . GLN A 1 100 ? -14.061 5.258 9.983 1.00 94.31 100 GLN A CA 1
ATOM 792 C C . GLN A 1 100 ? -14.350 5.040 11.460 1.00 94.31 100 GLN A C 1
ATOM 794 O O . GLN A 1 100 ? -15.513 4.934 11.849 1.00 94.31 100 GLN A O 1
ATOM 799 N N . SER A 1 101 ? -13.294 5.017 12.265 1.00 93.88 101 SER A N 1
ATOM 800 C CA . SER A 1 101 ? -13.377 4.844 13.714 1.00 93.88 101 SER A CA 1
ATOM 801 C C . SER A 1 101 ? -13.046 6.156 14.417 1.00 93.88 101 SER A C 1
ATOM 803 O O . SER A 1 101 ? -12.023 6.773 14.123 1.00 93.88 101 SER A O 1
ATOM 805 N N . SER A 1 102 ? -13.894 6.578 15.353 1.00 94.69 102 SER A N 1
ATOM 806 C CA . SER A 1 102 ? -13.657 7.746 16.204 1.00 94.69 102 SER A CA 1
ATOM 807 C C . SER A 1 102 ? -13.810 7.362 17.663 1.00 94.69 102 SER A C 1
ATOM 809 O O . SER A 1 102 ? -14.856 6.842 18.056 1.00 94.69 102 SER A O 1
ATOM 811 N N . GLN A 1 103 ? -12.791 7.666 18.461 1.00 95.88 103 GLN A N 1
ATOM 812 C CA . GLN A 1 103 ? -12.876 7.536 19.907 1.00 95.88 103 GLN A CA 1
ATOM 813 C C . GLN A 1 103 ? -13.614 8.744 20.489 1.00 95.88 103 GLN A C 1
ATOM 815 O O . GLN A 1 103 ? -13.365 9.889 20.101 1.00 95.88 103 GLN A O 1
ATOM 820 N N . GLN A 1 104 ? -14.552 8.483 21.384 1.00 95.31 104 G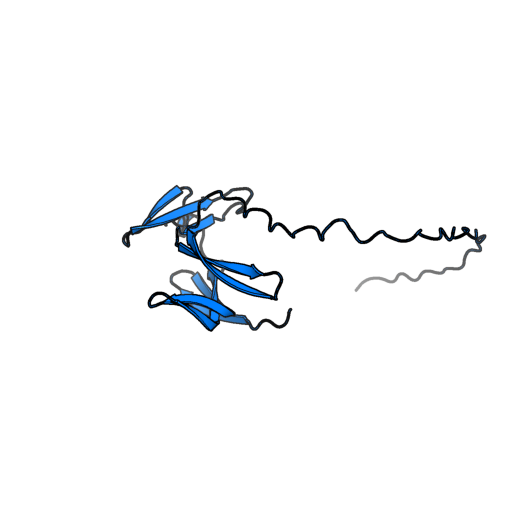LN A N 1
ATOM 821 C CA . GLN A 1 104 ? -15.311 9.486 22.112 1.00 95.31 104 GLN A CA 1
ATOM 822 C C . GLN A 1 104 ? -14.574 9.916 23.385 1.00 95.31 104 GLN A C 1
ATOM 824 O O . GLN A 1 104 ? -13.584 9.309 23.792 1.00 95.31 104 GLN A O 1
ATOM 829 N N . ALA A 1 105 ? -15.058 10.989 24.016 1.00 95.19 105 ALA A N 1
ATOM 830 C CA . ALA A 1 105 ? -14.456 11.533 25.235 1.00 95.19 105 ALA A CA 1
ATOM 831 C C . ALA A 1 105 ? -14.509 10.554 26.422 1.00 95.19 105 ALA A C 1
ATOM 833 O O . ALA A 1 105 ? -13.636 10.595 27.281 1.00 95.19 105 ALA A O 1
ATOM 834 N N . ASP A 1 106 ? -15.502 9.666 26.439 1.00 94.75 106 ASP A N 1
ATOM 835 C CA . ASP A 1 106 ? -15.658 8.590 27.424 1.00 94.75 106 ASP A CA 1
ATOM 836 C C . ASP A 1 106 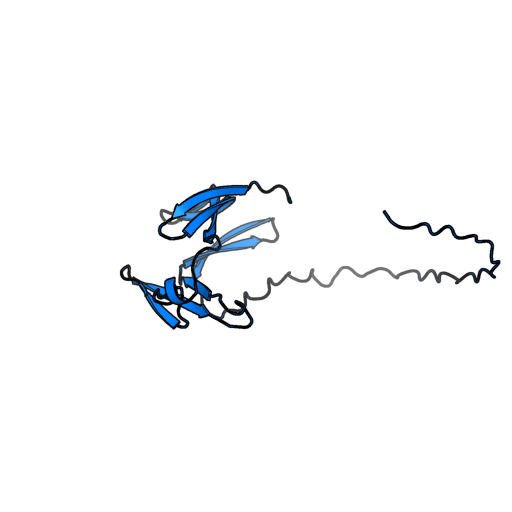? -14.793 7.348 27.113 1.00 94.75 106 ASP A C 1
ATOM 838 O O . ASP A 1 106 ? -14.870 6.341 27.811 1.00 94.75 106 ASP A O 1
ATOM 842 N N . GLY A 1 107 ? -13.969 7.402 26.060 1.00 93.44 107 GLY A N 1
ATOM 843 C CA . GLY A 1 107 ? -13.106 6.308 25.624 1.00 93.44 107 GLY A CA 1
ATOM 844 C C . GLY A 1 107 ? -13.781 5.276 24.716 1.00 93.44 107 GLY A C 1
ATOM 845 O O . GLY A 1 107 ? -13.073 4.426 24.167 1.00 93.44 107 GLY A O 1
ATOM 846 N N . THR A 1 108 ? -15.099 5.358 24.499 1.00 95.12 108 THR A N 1
ATOM 847 C CA . THR A 1 108 ? -15.837 4.446 23.611 1.00 95.12 108 THR A CA 1
ATOM 848 C C . THR A 1 108 ? -15.510 4.697 22.140 1.00 95.12 108 THR A C 1
ATOM 850 O O . THR A 1 108 ? -15.160 5.808 21.741 1.00 95.12 108 THR A O 1
ATOM 853 N N . TRP A 1 109 ? -15.624 3.666 21.302 1.00 94.75 109 TRP A N 1
ATOM 854 C CA . TRP A 1 109 ? -15.411 3.785 19.859 1.00 94.75 109 TRP A CA 1
ATOM 855 C C . TRP A 1 109 ? -16.737 3.837 19.107 1.00 94.75 109 TRP A C 1
ATOM 857 O O . TRP A 1 109 ? -17.652 3.064 19.372 1.00 94.75 109 TRP A O 1
ATOM 867 N N . THR A 1 110 ? -16.813 4.732 18.126 1.00 96.00 110 THR A N 1
ATOM 868 C CA . THR A 1 110 ? -17.900 4.784 17.143 1.00 96.00 110 THR A CA 1
ATOM 869 C C . THR A 1 110 ? -17.358 4.452 15.766 1.00 96.00 110 THR A C 1
ATOM 871 O O . THR A 1 110 ? -16.253 4.870 15.409 1.00 96.00 110 THR A O 1
ATOM 874 N N . HIS A 1 111 ? -18.144 3.708 14.992 1.00 96.00 111 HIS A N 1
ATOM 875 C CA . HIS A 1 111 ? -17.773 3.249 13.661 1.00 96.00 111 HIS A CA 1
ATOM 876 C C . HIS A 1 111 ? -18.832 3.661 12.647 1.00 96.00 111 HIS A C 1
ATOM 878 O O . HIS A 1 111 ? -20.030 3.634 12.930 1.00 96.00 111 HIS A O 1
ATOM 884 N N . ARG A 1 112 ? -18.389 4.039 11.451 1.00 95.12 112 ARG A N 1
ATOM 885 C CA . ARG A 1 112 ? -19.267 4.274 10.304 1.00 95.12 112 ARG A CA 1
ATOM 886 C C . ARG A 1 112 ? -18.575 3.883 9.011 1.00 95.12 112 ARG A C 1
ATOM 888 O O . ARG A 1 112 ? -17.347 3.898 8.928 1.00 95.12 112 ARG A O 1
ATOM 895 N N . MET A 1 113 ? -19.369 3.612 7.984 1.00 94.06 113 MET A N 1
ATOM 896 C CA . MET A 1 113 ? -18.845 3.463 6.633 1.00 94.06 113 MET A CA 1
ATOM 897 C C . MET A 1 113 ? -18.466 4.834 6.070 1.00 94.06 113 MET A C 1
ATOM 899 O O . MET A 1 113 ? -19.234 5.792 6.142 1.00 94.06 113 MET A O 1
ATOM 903 N N . GLY A 1 114 ? -17.263 4.924 5.520 1.00 90.12 114 GLY A N 1
ATOM 904 C CA . GLY A 1 114 ? -16.782 6.048 4.732 1.00 90.12 114 GLY A CA 1
ATOM 905 C C . GLY A 1 114 ? -16.290 5.572 3.371 1.00 90.12 114 GLY A C 1
ATOM 906 O O . GLY A 1 114 ? -16.098 4.380 3.148 1.00 90.12 114 GLY A O 1
ATOM 907 N N . GLN A 1 115 ? -16.064 6.515 2.464 1.00 83.38 115 GLN A N 1
ATOM 908 C CA . GLN A 1 115 ? -15.401 6.263 1.187 1.00 83.38 115 GLN A CA 1
ATOM 909 C C . GLN A 1 115 ? -14.072 7.003 1.163 1.00 83.38 115 GLN A C 1
ATOM 911 O O . GLN A 1 115 ? -13.989 8.136 1.650 1.00 83.38 115 GLN A O 1
ATOM 916 N N . ASP A 1 116 ? -13.056 6.379 0.578 1.00 72.94 116 ASP A N 1
ATOM 917 C CA . ASP A 1 116 ? -11.815 7.077 0.279 1.00 72.94 116 ASP A CA 1
ATOM 918 C C . ASP A 1 116 ? -12.048 8.054 -0.886 1.00 72.94 116 ASP A C 1
ATOM 920 O O . ASP A 1 116 ? -12.480 7.658 -1.975 1.00 72.94 116 ASP A O 1
ATOM 924 N N . ARG A 1 117 ? -11.823 9.351 -0.648 1.00 59.38 117 ARG A N 1
ATOM 925 C CA . ARG A 1 117 ? -11.904 10.393 -1.682 1.00 59.38 117 ARG A CA 1
ATOM 926 C C . ARG A 1 117 ? -10.481 10.801 -2.064 1.00 59.38 117 ARG A C 1
ATOM 928 O O . ARG A 1 117 ? -9.751 11.296 -1.203 1.00 59.38 117 ARG A O 1
ATOM 935 N N . PRO A 1 118 ? -10.080 10.662 -3.337 1.00 50.06 118 PRO A N 1
ATOM 936 C CA . PRO A 1 118 ? -8.718 10.958 -3.757 1.00 50.06 118 PRO A CA 1
ATOM 937 C C . PRO A 1 118 ? -8.454 12.460 -3.584 1.00 50.06 118 PRO A C 1
ATOM 939 O O . PRO A 1 118 ? -9.217 13.294 -4.065 1.00 50.06 118 PRO A O 1
ATOM 942 N N . GLY A 1 119 ? -7.391 12.810 -2.858 1.00 51.41 119 GLY A N 1
ATOM 943 C CA . GLY A 1 119 ? -7.016 14.206 -2.587 1.00 51.41 119 GLY A CA 1
ATOM 944 C C . GLY A 1 119 ? -7.625 14.813 -1.319 1.00 51.41 119 GLY A C 1
ATOM 945 O O . GLY A 1 119 ? -7.343 15.969 -0.997 1.00 51.41 119 GLY A O 1
ATOM 946 N N . GLY A 1 120 ? -8.402 14.047 -0.549 1.00 40.75 120 GLY A N 1
ATOM 947 C CA . GLY A 1 120 ? -8.750 14.430 0.812 1.00 40.75 120 GLY A CA 1
ATOM 948 C C . GLY A 1 120 ? -7.496 14.419 1.681 1.00 40.75 120 GLY A C 1
ATOM 949 O O . GLY A 1 120 ? -7.112 13.372 2.191 1.00 40.75 120 GLY A O 1
ATOM 950 N N . ARG A 1 121 ? -6.856 15.582 1.878 1.00 42.34 121 ARG A N 1
ATOM 951 C CA . ARG A 1 121 ? -5.996 15.799 3.050 1.00 42.34 121 ARG A CA 1
ATOM 952 C C . ARG A 1 121 ? -6.787 15.277 4.240 1.00 42.34 121 ARG A C 1
ATOM 954 O O . ARG A 1 121 ? -7.870 15.804 4.491 1.00 42.34 121 ARG A O 1
ATOM 961 N N . GLY A 1 122 ? -6.291 14.223 4.897 1.00 39.78 122 GLY A N 1
ATOM 962 C CA . GLY A 1 122 ? -6.884 13.711 6.125 1.00 39.78 122 GLY A CA 1
ATOM 963 C C . GLY A 1 122 ? -7.198 14.913 6.998 1.00 39.78 122 GLY A C 1
ATOM 964 O O . GLY A 1 122 ? -6.287 15.662 7.358 1.00 39.78 122 GLY A O 1
ATOM 965 N N . GLY A 1 123 ? -8.493 15.189 7.182 1.00 32.34 123 GLY A N 1
ATOM 966 C CA . GLY A 1 123 ? -8.919 16.372 7.912 1.00 32.34 123 GLY A CA 1
ATOM 967 C C . GLY A 1 123 ? -8.207 16.355 9.260 1.00 32.34 123 GLY A C 1
ATOM 968 O O . GLY A 1 123 ? -8.080 15.269 9.835 1.00 32.34 123 GLY A O 1
ATOM 969 N N . PRO A 1 124 ? -7.687 17.497 9.742 1.00 31.56 124 PRO A N 1
ATOM 970 C CA . PRO A 1 124 ? -6.962 17.519 10.998 1.00 31.56 124 PRO A CA 1
ATOM 971 C C . PRO A 1 124 ? -7.834 16.838 12.045 1.00 31.56 124 PRO A C 1
ATOM 973 O O . PRO A 1 124 ? -9.007 17.194 12.204 1.00 31.56 124 PRO A O 1
ATOM 976 N N . VAL A 1 125 ? -7.274 15.834 12.721 1.00 43.84 125 VAL A N 1
ATOM 977 C CA . VAL A 1 125 ? -7.871 15.297 13.939 1.00 43.84 125 VAL A CA 1
ATOM 978 C C . VAL A 1 125 ? -8.009 16.503 14.857 1.00 43.84 125 VAL A C 1
ATOM 980 O O . VAL A 1 125 ? -7.023 17.027 15.373 1.00 43.84 125 VAL A O 1
ATOM 983 N N . ARG A 1 126 ? -9.230 17.033 14.971 1.00 35.72 126 ARG A N 1
ATOM 984 C CA . ARG A 1 126 ? -9.522 18.124 15.890 1.00 35.72 126 ARG A CA 1
ATOM 985 C C . ARG A 1 126 ? -9.405 17.527 17.281 1.00 35.72 126 ARG A C 1
ATOM 987 O O . ARG A 1 126 ? -10.383 17.018 17.820 1.00 35.72 126 ARG A O 1
ATOM 994 N N . HIS A 1 127 ? -8.215 17.593 17.866 1.00 37.97 127 HIS A N 1
ATOM 995 C CA . HIS A 1 127 ? -8.098 17.555 19.312 1.00 37.97 127 HIS A CA 1
ATOM 996 C C . HIS A 1 127 ? -8.961 18.710 19.817 1.00 37.97 127 HIS A C 1
ATOM 998 O O . HIS A 1 127 ? -8.642 19.880 19.588 1.00 37.97 127 HIS A O 1
ATOM 1004 N N . ARG A 1 128 ? -10.125 18.391 20.397 1.00 41.31 128 ARG A N 1
ATOM 1005 C CA . ARG A 1 128 ? -10.939 19.395 21.079 1.00 41.31 128 ARG A CA 1
ATOM 1006 C C . ARG A 1 128 ? -10.026 20.029 22.119 1.00 41.31 128 ARG A C 1
ATOM 1008 O O . ARG A 1 128 ? -9.526 19.345 23.008 1.00 41.31 128 ARG A O 1
ATOM 1015 N N . ARG A 1 129 ? -9.767 21.326 21.953 1.00 40.22 129 ARG A N 1
ATOM 1016 C CA . ARG A 1 129 ? -9.118 22.143 22.974 1.00 40.22 129 ARG A CA 1
ATOM 1017 C C . ARG A 1 129 ? -9.927 21.926 24.264 1.00 40.22 129 ARG A C 1
ATOM 1019 O O . ARG A 1 129 ? -11.157 22.004 24.180 1.00 40.22 129 ARG A O 1
ATOM 1026 N N . PRO A 1 130 ? -9.299 21.605 25.407 1.00 41.06 130 PRO A N 1
ATOM 1027 C CA . PRO A 1 130 ? -10.034 21.544 26.662 1.00 41.06 130 PRO A CA 1
ATOM 1028 C C . PRO A 1 130 ? -10.753 22.886 26.881 1.00 41.06 130 PRO A C 1
ATOM 1030 O O . PRO A 1 130 ? -10.239 23.919 26.430 1.00 41.06 130 PRO A O 1
ATOM 1033 N N . PRO A 1 131 ? -11.952 22.879 27.490 1.00 38.94 131 PRO A N 1
ATOM 1034 C CA . PRO A 1 131 ? -12.726 24.093 27.703 1.00 38.94 131 PRO A CA 1
ATOM 1035 C C . PRO A 1 131 ? -11.868 25.146 28.410 1.00 38.94 131 PRO A C 1
ATOM 1037 O O . PRO A 1 131 ? -11.121 24.843 29.342 1.00 38.94 131 PRO A O 1
ATOM 1040 N N . ALA A 1 132 ? -11.942 26.383 27.918 1.00 46.53 132 ALA A N 1
ATOM 1041 C 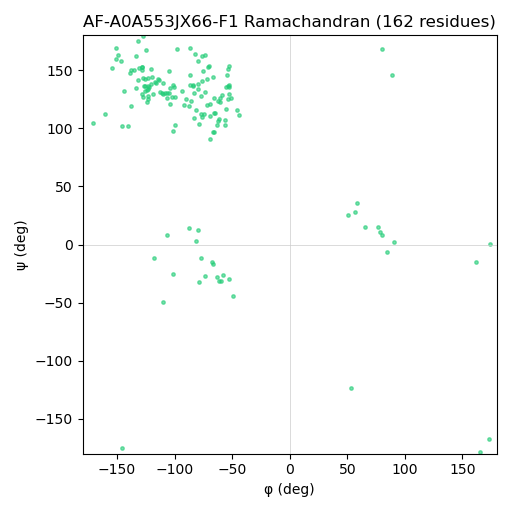CA . ALA A 1 132 ? -11.320 27.527 28.563 1.00 46.53 132 ALA A CA 1
ATOM 1042 C C . ALA A 1 132 ? -11.959 27.686 29.950 1.00 46.53 132 ALA A C 1
ATOM 1044 O O . ALA A 1 132 ? -13.135 28.022 30.045 1.00 46.53 132 ALA A O 1
ATOM 1045 N N . GLY A 1 133 ? -11.208 27.359 31.002 1.00 43.88 133 GLY A N 1
ATOM 1046 C CA . GLY A 1 133 ? -11.745 27.390 32.363 1.00 43.88 133 GLY A CA 1
ATOM 1047 C C . GLY A 1 133 ? -10.851 26.857 33.483 1.00 43.88 133 GLY A C 1
ATOM 1048 O O . GLY A 1 133 ? -11.281 26.896 34.626 1.00 43.88 133 GLY A O 1
ATOM 1049 N N . LEU A 1 134 ? -9.621 26.396 33.215 1.00 43.34 134 LEU A N 1
ATOM 1050 C CA . LEU A 1 134 ? -8.612 26.272 34.275 1.00 43.34 134 LEU A CA 1
ATOM 1051 C C . LEU A 1 134 ? -7.647 27.453 34.174 1.00 43.34 134 LEU A C 1
ATOM 1053 O O . LEU A 1 134 ? -6.726 27.457 33.351 1.00 43.34 134 LEU A O 1
ATOM 1057 N N . GLU A 1 135 ? -7.895 28.471 34.994 1.00 38.28 135 GLU A N 1
ATOM 1058 C CA . GLU A 1 135 ? -6.938 29.537 35.255 1.00 38.28 135 GLU A CA 1
ATOM 1059 C C . GLU A 1 135 ? -5.611 28.922 35.714 1.00 38.28 135 GLU A C 1
ATOM 1061 O O . GLU A 1 135 ? -5.550 28.131 36.657 1.00 38.28 135 GLU A O 1
ATOM 1066 N N . ARG A 1 136 ? -4.521 29.273 35.026 1.00 43.44 136 ARG A N 1
ATOM 1067 C CA . ARG A 1 136 ? -3.180 29.030 35.555 1.00 43.44 136 ARG A CA 1
ATOM 1068 C C . ARG A 1 136 ? -2.964 30.057 36.657 1.00 43.44 136 ARG A C 1
ATOM 1070 O O . ARG A 1 136 ? -2.864 31.245 36.362 1.00 43.44 136 ARG A O 1
ATOM 1077 N N . GLY A 1 137 ? -2.886 29.591 37.900 1.00 38.97 137 GLY A N 1
ATOM 1078 C CA . GLY A 1 137 ? -2.413 30.404 39.017 1.00 38.97 137 GLY A CA 1
ATOM 1079 C C . GLY A 1 137 ? -1.043 31.032 38.709 1.00 38.97 137 GLY A C 1
ATOM 1080 O O . GLY A 1 137 ? -0.291 30.505 37.879 1.00 38.97 137 GLY A O 1
ATOM 1081 N N . PRO A 1 138 ? -0.715 32.174 39.333 1.00 39.16 138 PRO A N 1
ATOM 1082 C CA . PRO A 1 138 ? 0.423 32.993 38.947 1.00 39.16 138 PRO A CA 1
ATOM 1083 C C . PRO A 1 138 ? 1.737 32.220 39.078 1.00 39.16 138 PRO A C 1
ATOM 1085 O O . PRO A 1 138 ? 2.116 31.743 40.146 1.00 39.16 138 PRO A O 1
ATOM 1088 N N . SER A 1 139 ? 2.455 32.129 37.961 1.00 40.28 139 SER A N 1
ATOM 1089 C CA . SER A 1 139 ? 3.826 31.642 37.903 1.00 40.28 139 SER A CA 1
ATOM 1090 C C . SER A 1 139 ? 4.730 32.568 38.718 1.00 40.28 139 SER A C 1
ATOM 1092 O O . SER A 1 139 ? 5.052 33.673 38.279 1.00 40.28 139 SER A O 1
ATOM 1094 N N . SER A 1 140 ? 5.164 32.117 39.895 1.00 43.06 140 SER A N 1
ATOM 1095 C CA . SER A 1 140 ? 6.241 32.757 40.647 1.00 43.06 140 SER A CA 1
ATOM 1096 C C . SER A 1 140 ? 7.529 32.684 39.821 1.00 43.06 140 SER A C 1
ATOM 1098 O O . SER A 1 140 ? 8.161 31.629 39.715 1.00 43.06 140 SER A O 1
ATOM 1100 N N . GLY A 1 141 ? 7.912 33.798 39.202 1.00 35.69 141 GLY A N 1
ATOM 1101 C CA . GLY A 1 141 ? 9.168 33.920 38.474 1.00 35.69 141 GLY A CA 1
ATOM 1102 C C . GLY A 1 141 ? 10.363 33.823 39.421 1.00 35.69 141 GLY A C 1
ATOM 1103 O O . GLY A 1 141 ? 10.775 34.822 40.007 1.00 35.69 141 GLY A O 1
ATOM 1104 N N . ARG A 1 142 ? 10.967 32.637 39.542 1.00 40.62 142 ARG A N 1
ATOM 1105 C CA . ARG A 1 142 ? 12.342 32.510 40.043 1.00 40.62 142 ARG A CA 1
ATOM 1106 C C . ARG A 1 142 ? 13.302 32.856 38.909 1.00 40.62 142 ARG A C 1
ATOM 1108 O O . ARG A 1 142 ? 13.528 32.064 37.999 1.00 40.62 142 ARG A O 1
ATOM 1115 N N . ARG A 1 143 ? 13.868 34.064 38.972 1.00 40.03 143 ARG A N 1
ATOM 1116 C CA . ARG A 1 143 ? 15.037 34.458 38.177 1.00 40.03 143 ARG A CA 1
ATOM 1117 C C . ARG A 1 143 ? 16.218 33.593 38.620 1.00 40.03 143 ARG A C 1
ATOM 1119 O O . ARG A 1 143 ? 16.680 33.717 39.751 1.00 40.03 143 ARG A O 1
ATOM 1126 N N . HIS A 1 144 ? 16.712 32.723 37.746 1.00 38.12 144 HIS A N 1
ATOM 1127 C CA . HIS A 1 144 ? 18.010 32.091 37.952 1.00 38.12 144 HIS A CA 1
ATOM 1128 C C . HIS A 1 144 ? 19.102 33.115 37.624 1.00 38.12 144 HIS A C 1
ATOM 1130 O O . HIS A 1 144 ? 19.282 33.506 36.473 1.00 38.12 144 HIS A O 1
ATOM 1136 N N . HIS A 1 145 ? 19.802 33.583 38.659 1.00 34.84 145 HIS A N 1
ATOM 1137 C CA . HIS A 1 145 ? 21.019 34.373 38.514 1.00 34.84 145 HIS A CA 1
ATOM 1138 C C . HIS A 1 145 ? 22.099 33.539 37.813 1.00 34.84 145 HIS A C 1
ATOM 1140 O O . HIS A 1 145 ? 22.471 32.461 38.276 1.00 34.84 145 HIS A O 1
ATOM 1146 N N . ALA A 1 146 ? 22.615 34.060 36.700 1.00 33.59 146 ALA A N 1
ATOM 1147 C CA . ALA A 1 146 ? 23.787 33.527 36.025 1.00 33.59 146 ALA A CA 1
ATOM 1148 C C . ALA A 1 146 ? 25.036 33.782 36.885 1.00 33.59 146 ALA A C 1
ATOM 1150 O O . ALA A 1 146 ? 25.484 34.919 37.031 1.00 33.59 146 ALA A O 1
ATOM 1151 N N . VAL A 1 147 ? 25.610 32.721 37.452 1.00 39.47 147 VAL A N 1
ATOM 1152 C CA . VAL A 1 147 ? 26.921 32.771 38.108 1.00 39.47 147 VAL A CA 1
ATOM 1153 C C . VAL A 1 147 ? 27.995 32.628 37.030 1.00 39.47 147 VAL A C 1
ATOM 1155 O O . VAL A 1 147 ? 28.180 31.555 36.460 1.00 39.47 147 VAL A O 1
ATOM 1158 N N . ARG A 1 148 ? 28.717 33.719 36.747 1.00 36.16 148 ARG A N 1
ATOM 1159 C CA . ARG A 1 148 ? 29.959 33.690 35.961 1.00 36.16 148 ARG A CA 1
ATOM 1160 C C . ARG A 1 148 ? 31.022 32.913 36.745 1.00 36.16 148 ARG A C 1
ATOM 1162 O O . ARG A 1 148 ? 31.489 33.401 37.770 1.00 36.16 148 ARG A O 1
ATOM 1169 N N . ARG A 1 149 ? 31.451 31.746 36.258 1.00 40.62 149 ARG A N 1
ATOM 1170 C CA . ARG A 1 149 ? 32.700 31.116 36.714 1.00 40.62 149 ARG A CA 1
ATOM 1171 C C . ARG A 1 149 ? 33.846 31.559 35.804 1.00 40.62 149 ARG A C 1
ATOM 1173 O O . ARG A 1 149 ? 33.788 31.369 34.593 1.00 40.62 149 ARG A O 1
ATOM 1180 N N . ARG A 1 150 ? 34.846 32.214 36.405 1.00 36.09 150 ARG A N 1
ATOM 1181 C CA . ARG A 1 150 ? 36.133 32.564 35.784 1.00 36.09 150 ARG A CA 1
ATOM 1182 C C . ARG A 1 150 ? 36.921 31.283 35.492 1.00 36.09 150 ARG A C 1
ATOM 1184 O O . ARG A 1 150 ? 36.828 30.324 36.253 1.00 36.09 150 ARG A O 1
ATOM 1191 N N . GLY A 1 151 ? 37.646 31.285 34.377 1.00 30.75 151 GLY A N 1
ATOM 1192 C CA . GLY A 1 151 ? 38.385 30.135 33.869 1.00 30.75 151 GLY A CA 1
ATOM 1193 C C . GLY A 1 151 ? 39.688 29.828 34.604 1.00 30.75 151 GLY A C 1
ATOM 1194 O O . GLY A 1 151 ? 40.261 30.691 35.262 1.00 30.75 151 GLY A O 1
ATOM 1195 N N . VAL A 1 152 ? 40.149 28.595 34.401 1.00 33.78 152 VAL A N 1
ATOM 1196 C CA . VAL A 1 152 ? 41.552 28.169 34.431 1.00 33.78 152 VAL A CA 1
ATOM 1197 C C . VAL A 1 152 ? 41.696 27.095 33.345 1.00 33.78 152 VAL A C 1
ATOM 1199 O O . VAL A 1 152 ? 40.869 26.191 33.251 1.00 33.78 152 VAL A O 1
ATOM 1202 N N . ALA A 1 153 ? 42.721 27.222 32.512 1.00 35.34 153 ALA A N 1
ATOM 1203 C CA . ALA A 1 153 ? 43.228 26.225 31.566 1.00 35.34 153 ALA A CA 1
ATOM 1204 C C . ALA A 1 153 ? 44.759 26.160 31.763 1.00 35.34 153 ALA A C 1
ATOM 1206 O O . ALA A 1 153 ? 45.285 27.055 32.431 1.00 35.34 153 ALA A O 1
ATOM 1207 N N . PRO A 1 154 ? 45.521 25.265 31.106 1.00 48.41 154 PRO A N 1
ATOM 1208 C CA . PRO A 1 154 ? 45.231 23.925 30.574 1.00 48.41 154 PRO A CA 1
ATOM 1209 C C . PRO A 1 154 ? 46.268 22.883 31.079 1.00 48.41 154 PRO A C 1
ATOM 1211 O O . PRO A 1 154 ? 47.212 23.233 31.775 1.00 48.41 154 PRO A O 1
ATOM 1214 N N . ASN A 1 155 ? 46.137 21.609 30.687 1.00 33.47 155 ASN A N 1
ATOM 1215 C CA . ASN A 1 155 ? 47.296 20.773 30.331 1.00 33.47 155 ASN A CA 1
ATOM 1216 C C . ASN A 1 155 ? 46.850 19.566 29.482 1.00 33.47 155 ASN A C 1
ATOM 1218 O O . ASN A 1 155 ? 46.142 18.681 29.956 1.00 33.47 155 ASN A O 1
ATOM 1222 N N . HIS A 1 156 ? 47.267 19.571 28.213 1.00 35.06 156 HIS A N 1
ATOM 1223 C CA . HIS A 1 156 ? 47.384 18.395 27.340 1.00 35.06 156 HIS A CA 1
ATOM 1224 C C . HIS A 1 156 ? 48.724 17.675 27.641 1.00 35.06 156 HIS A C 1
ATOM 1226 O O . HIS A 1 156 ? 49.596 18.281 28.266 1.00 35.06 156 HIS A O 1
ATOM 1232 N N . PRO A 1 157 ? 48.921 16.413 27.208 1.00 41.38 157 PRO A N 1
ATOM 1233 C CA . PRO A 1 157 ? 49.390 16.171 25.842 1.00 41.38 157 PRO A CA 1
ATOM 1234 C C . PRO A 1 157 ? 48.629 15.076 25.078 1.00 41.38 157 PRO A C 1
ATOM 1236 O O . PRO A 1 157 ? 47.908 14.244 25.620 1.00 41.38 157 PRO A O 1
ATOM 1239 N N . VAL A 1 158 ? 48.832 15.167 23.768 1.00 37.34 158 VAL A N 1
ATOM 1240 C CA . VAL A 1 158 ? 48.364 14.353 22.647 1.00 37.34 158 VAL A CA 1
ATOM 1241 C C . VAL A 1 158 ? 49.131 13.029 22.567 1.00 37.34 158 VAL A C 1
ATOM 1243 O O . VAL A 1 158 ? 50.328 13.005 22.838 1.00 37.34 158 VAL A O 1
ATOM 1246 N N . ALA A 1 159 ? 48.483 11.968 22.078 1.00 33.75 159 ALA A N 1
ATOM 1247 C CA . ALA A 1 159 ? 49.171 10.875 21.392 1.00 33.75 159 ALA A CA 1
ATOM 1248 C C . ALA A 1 159 ? 48.343 10.400 20.183 1.00 33.75 159 ALA A C 1
ATOM 1250 O O . ALA A 1 159 ? 47.339 9.704 20.314 1.00 33.75 159 ALA A O 1
ATOM 1251 N N . GLN A 1 160 ? 48.783 10.841 19.004 1.00 37.03 160 GLN A N 1
ATOM 1252 C CA . GLN A 1 160 ? 48.608 10.189 17.706 1.00 37.03 160 GLN A CA 1
ATOM 1253 C C . GLN A 1 160 ? 49.506 8.942 17.656 1.00 37.03 160 GLN A C 1
ATOM 1255 O O . GLN A 1 160 ? 50.642 9.033 18.111 1.00 37.03 160 GLN A O 1
ATOM 1260 N N . LEU A 1 161 ? 49.044 7.845 17.046 1.00 35.16 161 LEU A N 1
ATOM 1261 C CA . LEU A 1 161 ? 49.852 6.856 16.300 1.00 35.16 161 LEU A CA 1
ATOM 1262 C C . LEU A 1 161 ? 48.863 5.910 15.581 1.00 35.16 161 LEU A C 1
ATOM 1264 O O . LEU A 1 161 ? 48.042 5.287 16.242 1.00 35.16 161 LEU A O 1
ATOM 1268 N N . ASP A 1 162 ? 48.634 6.001 14.272 1.00 34.06 162 ASP A N 1
ATOM 1269 C CA . ASP A 1 162 ? 49.425 5.598 13.091 1.00 34.06 162 ASP A CA 1
ATOM 1270 C C . ASP A 1 162 ? 49.191 4.149 12.613 1.00 34.06 162 ASP A C 1
ATOM 1272 O O . ASP A 1 162 ? 48.892 3.239 13.380 1.00 34.06 162 ASP A O 1
ATOM 1276 N N . ARG A 1 163 ? 49.281 4.006 11.289 1.00 37.53 163 ARG A N 1
ATOM 1277 C CA . ARG A 1 163 ? 48.916 2.876 10.415 1.00 37.53 163 ARG A CA 1
ATOM 1278 C C . ARG A 1 163 ? 49.517 1.512 10.786 1.00 37.53 163 ARG A C 1
ATOM 1280 O O . ARG A 1 163 ? 50.688 1.442 11.154 1.00 37.53 163 ARG A O 1
ATOM 1287 N N . ARG A 1 164 ? 48.790 0.440 10.436 1.00 44.81 164 ARG A N 1
ATOM 1288 C CA . ARG A 1 164 ? 49.256 -0.640 9.539 1.00 44.81 164 ARG A CA 1
ATOM 1289 C C . ARG A 1 164 ? 48.100 -1.156 8.694 1.00 44.81 164 ARG A C 1
ATOM 1291 O O . ARG A 1 164 ? 46.975 -1.197 9.234 1.00 44.81 164 ARG A O 1
#

Solvent-accessible surface area (backbone atoms only — not comparable to full-atom values): 10964 Å² total; per-residue (Å²): 114,96,90,58,53,73,50,73,54,70,43,86,46,91,80,34,37,39,32,44,31,30,32,55,44,76,48,66,43,83,54,96,94,38,82,44,80,46,75,44,81,37,89,70,48,77,48,71,50,92,68,71,57,68,82,77,48,42,84,40,70,66,48,34,66,47,72,51,69,47,98,90,68,45,46,36,40,20,47,47,58,37,94,89,51,35,81,96,31,55,48,65,46,73,61,45,75,45,69,45,75,46,74,45,96,88,68,48,78,46,78,44,86,41,69,64,58,92,85,63,70,77,68,77,82,74,74,75,73,77,76,92,78,77,79,79,74,85,79,80,82,76,79,79,79,84,78,84,78,81,87,85,83,85,84,84,87,87,84,89,82,85,90,134

Foldseek 3Di:
DPPKDKDKDWDDDDQWIKIWMWIFDWFWDCDPNDTDIDTGTDTDDMDTDPGDALVRPCVDPQNDADWDADPVGWIKGKDACDPVAHHRGMDMDTKDKGWDWDQDPVRDIDTDIDTDDPPPPPPPPPPPDPDPDDDDDDDPDDDDDDDDDDDDDDDDDDDDDDDD

Nearest PDB structures (foldseek):
  4dam-assembly1_B  TM=1.818E-01  e=3.357E+00  Streptomyces coelicolor

pLDDT: mean 76.95, std 24.74, range [30.75, 97.56]

Organism: NCBI:txid1689449

Radius of gyration: 27.72 Å; Cα contacts (8 Å, |Δi|>4): 206; chains: 1; bounding box: 75×51×60 Å

Secondary structure (DSSP, 8-state):
-TT--EEEEEEEETTEEEEEEEEEEEEEEEETTEEEEEEEEEEEEEEEPS---HHHHTTSGGGSSEEEE-TTS-EEEEEESSTTT-TT-EEEEE--EEEEEEE-TTS-EEEEEEE--TT--------PPPPS----------------PPP-------------

Mean predicted aligned error: 14.9 Å

Sequence (164 aa):
MNGRFWYTACEPYSQTTRCTTQIWATQVEFVGGRFVGSTGWKFNNLTYLPGMTRAQWSQNPLGQTGTWLSDEGRRWRTECDTAVTGNGACRSYIFGSLVQSSQQADGTWTHRMGQDRPGGRGGPVRHRRPPAGLERGPSSGRRHHAVRRRGVAPNHPVAQLDRR